Protein AF-A0A0N4Z7H3-F1 (afdb_monomer)

Organism: Parastrongyloides trichosuri (NCBI:txid131310)

Solvent-accessible surface area (backbone atoms only — not comparable to full-atom values): 8980 Å² total; per-residue (Å²): 130,86,85,76,79,95,66,85,64,94,59,86,84,61,75,82,86,56,96,86,57,54,74,68,53,46,52,52,52,35,64,65,45,43,66,58,50,52,47,41,45,68,53,41,52,48,51,52,64,72,65,58,68,49,74,66,56,44,51,46,52,51,51,50,70,69,42,67,66,66,81,55,84,90,65,52,67,71,56,42,57,47,32,54,50,54,51,53,52,45,53,51,52,51,49,48,43,34,56,75,71,67,63,48,92,69,49,65,61,56,52,50,53,54,52,51,44,54,50,42,50,53,54,46,57,53,51,50,51,51,48,53,51,51,34,46,74,70,64,66,45,74,63,81,81,62,74,85,116

Mean predicted aligned error: 9.81 Å

Radius of gyration: 19.41 Å; Cα contacts (8 Å, |Δi|>4): 74; chains: 1; bounding box: 42×30×49 Å

pLDDT: mean 80.02, std 20.49, range [28.39, 97.88]

Foldseek 3Di:
DDPDDDDPDPDPPLQDDDVPADPVLRVVLSVLCVVLSVLCVPQAVVLCVVLPDDPLRVVLLVLCLPLVPLPDPPDDPVSSVVSVVSNVVSVVSVVCCVCPPVVDPPCVVSVVSSVSNSVSVVVSVVVVVVSVVVCVVVVSDDCVVVVPD

Sequence (149 aa):
MLIDACHATENHIHSISEPSIDAESLKKITEISKPLSLFYDENILEPMRKLKLDQTEGAYFLIQLLFSKVNISGLTKNTKDMCEKIIDISNNELHNYYVYIKNINNYCLRVTEITKLIFMIHEYDNREREVILLSKFFSILDASLIEEI

InterPro domains:
  IPR000536 Nuclear hormone receptor, ligand-binding domain [PF00104] (11-138)
  IPR000536 Nuclear hormone receptor, ligand-binding domain [PS51843] (1-149)
  IPR035500 Nuclear hormone receptor-like domain superfamily [G3DSA:1.10.565.10] (4-149)
  IPR035500 Nuclear hormone receptor-like domain superfamily [SSF48508] (21-140)
  IPR051152 Caenorhabditis elegans Orphan Nuclear Receptors [PTHR45680] (27-143)

Nearest PDB structures (foldseek):
  7yzp-assembly1_D  TM=3.479E-01  e=8.806E+00  Escherichia coli
  8jty-assembly1_A  TM=2.797E-01  e=8.806E+00  Homo sapiens

Secondary structure (DSSP, 8-state):
------------------TTS-HHHHHHHHHHHHHHHHHHIIIIIHHHHHH---HHHHHHHHHHHHHS-TT-TT--HHHHHHHHHHHHHHHHHHHHIIIIII--TTHHHHHHHHHHHHHHHHHHHHHHHHHHHHHHHTT-S-GGGTTT-

Structure (mmCIF, N/CA/C/O backbone):
data_AF-A0A0N4Z7H3-F1
#
_entry.id   AF-A0A0N4Z7H3-F1
#
loop_
_atom_site.group_PDB
_atom_site.id
_atom_site.type_symbol
_atom_site.label_atom_id
_atom_site.label_alt_id
_atom_site.label_comp_id
_atom_site.label_asym_id
_atom_site.label_entity_id
_atom_site.label_seq_id
_atom_site.pdbx_PDB_ins_code
_atom_site.Cartn_x
_atom_site.Cartn_y
_atom_site.Cartn_z
_atom_site.occupancy
_atom_site.B_iso_or_equiv
_atom_site.auth_seq_id
_atom_site.auth_comp_id
_atom_site.auth_asym_id
_atom_site.auth_atom_id
_atom_site.pdbx_PDB_model_num
ATOM 1 N N . MET A 1 1 ? -17.938 12.392 -9.855 1.00 28.39 1 MET A N 1
ATOM 2 C CA . MET A 1 1 ? -18.822 12.120 -11.004 1.00 28.39 1 MET A CA 1
ATOM 3 C C . MET A 1 1 ? -18.327 10.834 -11.623 1.00 28.39 1 MET A C 1
ATOM 5 O O . MET A 1 1 ? -17.144 10.744 -11.919 1.00 28.39 1 MET A O 1
ATOM 9 N N . LEU A 1 2 ? -19.203 9.834 -11.634 1.00 31.03 2 LEU A N 1
ATOM 10 C CA . LEU A 1 2 ? -18.969 8.478 -12.116 1.00 31.03 2 LEU A CA 1
ATOM 11 C C . LEU A 1 2 ? -18.358 8.518 -13.520 1.00 31.03 2 LEU A C 1
ATOM 13 O O . LEU A 1 2 ? -18.949 9.125 -14.410 1.00 31.03 2 LEU A O 1
ATOM 17 N N . ILE A 1 3 ? -17.200 7.885 -13.705 1.00 39.06 3 ILE A N 1
ATOM 18 C CA . ILE A 1 3 ? -16.855 7.359 -15.023 1.00 39.06 3 ILE A CA 1
ATOM 19 C C . ILE A 1 3 ? -17.328 5.913 -15.005 1.00 39.06 3 ILE A C 1
ATOM 21 O O . ILE A 1 3 ? -16.931 5.103 -14.169 1.00 39.06 3 ILE A O 1
ATOM 25 N N . ASP A 1 4 ? -18.319 5.726 -15.855 1.00 34.41 4 ASP A N 1
ATOM 26 C CA . ASP A 1 4 ? -19.241 4.621 -15.991 1.00 34.41 4 ASP A CA 1
ATOM 27 C C . ASP A 1 4 ? -18.578 3.388 -16.624 1.00 34.41 4 ASP A C 1
ATOM 29 O O . ASP A 1 4 ? -17.534 3.487 -17.266 1.00 34.41 4 ASP A O 1
ATOM 33 N N . ALA A 1 5 ? -19.265 2.253 -16.507 1.00 29.73 5 ALA A N 1
ATOM 34 C CA . ALA A 1 5 ? -19.029 1.004 -17.235 1.00 29.73 5 ALA A CA 1
ATOM 35 C C . ALA A 1 5 ? -17.743 0.217 -16.909 1.00 29.73 5 ALA A C 1
ATOM 37 O O . ALA A 1 5 ? -16.697 0.283 -17.549 1.00 29.73 5 ALA A O 1
ATOM 38 N N . CYS A 1 6 ? -17.934 -0.681 -15.947 1.00 39.66 6 CYS A N 1
ATOM 39 C CA . CYS A 1 6 ? -17.225 -1.935 -15.776 1.00 39.66 6 CYS A CA 1
ATOM 40 C C . CYS A 1 6 ? -17.089 -2.709 -17.106 1.00 39.66 6 CYS A C 1
ATOM 42 O O . CYS A 1 6 ? -17.956 -3.501 -17.454 1.00 39.66 6 CYS A O 1
ATOM 44 N N . HIS A 1 7 ? -15.970 -2.525 -17.798 1.00 30.78 7 HIS A N 1
ATOM 45 C CA . HIS A 1 7 ? -15.285 -3.575 -18.542 1.00 30.78 7 HIS A CA 1
ATOM 46 C C . HIS A 1 7 ? -13.792 -3.374 -18.299 1.00 30.78 7 HIS A C 1
ATOM 48 O O . HIS A 1 7 ? -13.119 -2.648 -19.023 1.00 30.78 7 HIS A O 1
ATOM 54 N N . ALA A 1 8 ? -13.259 -4.043 -17.275 1.00 35.03 8 ALA A N 1
ATOM 55 C CA . ALA A 1 8 ? -11.903 -4.546 -17.413 1.00 35.03 8 ALA A CA 1
ATOM 56 C C . ALA A 1 8 ? -11.980 -5.504 -18.603 1.00 35.03 8 ALA A C 1
ATOM 58 O O . ALA A 1 8 ? -12.425 -6.642 -18.457 1.00 35.03 8 ALA A O 1
ATOM 59 N N . THR A 1 9 ? -11.724 -4.997 -19.810 1.00 31.59 9 THR A N 1
ATOM 60 C CA . THR A 1 9 ? -11.514 -5.862 -20.962 1.00 31.59 9 THR A CA 1
ATOM 61 C C . THR A 1 9 ? -10.469 -6.876 -20.530 1.00 31.59 9 THR A C 1
ATOM 63 O O . THR A 1 9 ? -9.418 -6.464 -20.038 1.00 31.59 9 THR A O 1
ATOM 66 N N . GLU A 1 10 ? -10.757 -8.167 -20.701 1.00 36.66 10 GLU A N 1
ATOM 67 C CA . GLU A 1 10 ? -9.774 -9.258 -20.719 1.00 36.66 10 GLU A CA 1
ATOM 68 C C . GLU A 1 10 ? -8.802 -9.053 -21.891 1.00 36.66 10 GLU A C 1
ATOM 70 O O . GLU A 1 10 ? -8.653 -9.876 -22.787 1.00 36.66 10 GLU A O 1
ATOM 75 N N . ASN A 1 11 ? -8.160 -7.896 -21.923 1.00 36.47 11 ASN A N 1
ATOM 76 C CA . ASN A 1 11 ? -7.026 -7.627 -22.755 1.00 36.47 11 ASN A CA 1
ATOM 77 C C . ASN A 1 11 ? -5.853 -7.786 -21.809 1.00 36.47 11 ASN A C 1
ATOM 79 O O . ASN A 1 11 ? -5.674 -7.003 -20.881 1.00 36.47 11 ASN A O 1
ATOM 83 N N . HIS A 1 12 ? -5.061 -8.819 -22.047 1.00 41.62 12 HIS A N 1
ATOM 84 C CA . HIS A 1 12 ? -3.661 -8.820 -21.668 1.00 41.62 12 HIS A CA 1
ATOM 85 C C . HIS A 1 12 ? -3.016 -7.593 -22.336 1.00 41.62 12 HIS A C 1
ATOM 87 O O . HIS A 1 12 ? -2.514 -7.681 -23.458 1.00 41.62 12 HIS A O 1
ATOM 93 N N . ILE A 1 13 ? -3.132 -6.412 -21.718 1.00 46.91 13 ILE A N 1
ATOM 94 C CA . ILE A 1 13 ? -2.550 -5.168 -22.224 1.00 46.91 13 ILE A CA 1
ATOM 95 C C . ILE A 1 13 ? -1.048 -5.272 -21.964 1.00 46.91 13 ILE A C 1
ATOM 97 O O . ILE A 1 13 ? -0.529 -4.793 -20.964 1.00 46.91 13 ILE A O 1
ATOM 101 N N . HIS A 1 14 ? -0.345 -5.960 -22.858 1.00 48.44 14 HIS A N 1
ATOM 102 C CA . HIS A 1 14 ? 1.118 -5.991 -22.871 1.00 48.44 14 HIS A CA 1
ATOM 103 C C . HIS A 1 14 ? 1.699 -5.352 -24.141 1.00 48.44 14 HIS A C 1
ATOM 105 O O . HIS A 1 14 ? 2.908 -5.404 -24.362 1.00 48.44 14 HIS A O 1
ATOM 111 N N . SER A 1 15 ? 0.867 -4.746 -24.993 1.00 43.16 15 SER A N 1
ATOM 112 C CA . SER A 1 15 ? 1.339 -4.011 -26.166 1.00 43.16 15 SER A CA 1
ATOM 113 C C . SER A 1 15 ? 1.313 -2.510 -25.893 1.00 43.16 15 SER A C 1
ATOM 115 O O . SER A 1 15 ? 0.259 -1.878 -25.962 1.00 43.16 15 SER A O 1
ATOM 117 N N . ILE A 1 16 ? 2.483 -1.945 -25.603 1.00 51.91 16 ILE A N 1
ATOM 118 C CA . ILE A 1 16 ? 2.712 -0.500 -25.659 1.00 51.91 16 ILE A CA 1
ATOM 119 C C . ILE A 1 16 ? 2.681 -0.122 -27.145 1.00 51.91 16 ILE A C 1
ATOM 121 O O . ILE A 1 16 ? 3.513 -0.584 -27.915 1.00 51.91 16 ILE A O 1
ATOM 125 N N . SER A 1 17 ? 1.701 0.653 -27.602 1.00 46.88 17 SER A N 1
ATOM 126 C CA . SER A 1 17 ? 1.685 1.139 -28.987 1.00 46.88 17 SER A CA 1
ATOM 127 C C . SER A 1 17 ? 2.152 2.590 -29.021 1.00 46.88 17 SER A C 1
ATOM 129 O O . SER A 1 17 ? 1.331 3.504 -29.089 1.00 46.88 17 SER A O 1
ATOM 131 N N . GLU A 1 18 ? 3.465 2.808 -28.955 1.00 52.28 18 GLU A N 1
ATOM 132 C CA . GLU A 1 18 ? 4.048 4.121 -29.233 1.00 52.28 18 GLU A CA 1
ATOM 133 C C . GLU A 1 18 ? 4.590 4.166 -30.670 1.00 52.28 18 GLU A C 1
ATOM 135 O O . GLU A 1 18 ? 5.484 3.391 -31.010 1.00 52.28 18 GLU A O 1
ATOM 140 N N . PRO A 1 19 ? 4.074 5.064 -31.534 1.00 50.44 19 PRO A N 1
ATOM 141 C CA . PRO A 1 19 ? 4.461 5.148 -32.945 1.00 50.44 19 PRO A CA 1
ATOM 142 C C . PRO A 1 19 ? 5.913 5.604 -33.186 1.00 50.44 19 PRO A C 1
ATOM 144 O O . PRO A 1 19 ? 6.356 5.619 -34.333 1.00 50.44 19 PRO A O 1
ATOM 147 N N . SER A 1 20 ? 6.650 5.974 -32.135 1.00 55.34 20 SER A N 1
ATOM 148 C CA . SER A 1 20 ? 8.061 6.384 -32.164 1.00 55.34 20 SER A CA 1
ATOM 149 C C . SER A 1 20 ? 9.055 5.263 -31.842 1.00 55.34 20 SER A C 1
ATOM 151 O O . SER A 1 20 ? 10.253 5.474 -32.016 1.00 55.34 20 SER A O 1
ATOM 153 N N . ILE A 1 21 ? 8.594 4.095 -31.379 1.00 61.66 21 ILE A N 1
ATOM 154 C CA . ILE A 1 21 ? 9.459 2.970 -30.996 1.00 61.66 21 ILE A CA 1
ATOM 155 C C . ILE A 1 21 ? 9.510 1.962 -32.149 1.00 61.66 21 ILE A C 1
ATOM 157 O O . ILE A 1 21 ? 8.474 1.541 -32.668 1.00 61.66 21 ILE A O 1
ATOM 161 N N . ASP A 1 22 ? 10.711 1.555 -32.563 1.00 70.06 22 ASP A N 1
ATOM 162 C CA . ASP A 1 22 ? 10.861 0.520 -33.583 1.00 70.06 22 ASP A CA 1
ATOM 163 C C . ASP A 1 22 ? 10.338 -0.844 -33.083 1.00 70.06 22 ASP A C 1
ATOM 165 O O . ASP A 1 22 ? 10.332 -1.152 -31.889 1.00 70.06 22 ASP A O 1
ATOM 169 N N . ALA A 1 23 ? 9.880 -1.689 -34.008 1.00 70.50 23 ALA A N 1
ATOM 170 C CA . ALA A 1 23 ? 9.229 -2.953 -33.663 1.00 70.50 23 ALA A CA 1
ATOM 171 C C . ALA A 1 23 ? 10.137 -3.933 -32.889 1.00 70.50 23 ALA A C 1
ATOM 173 O O . ALA A 1 23 ? 9.629 -4.796 -32.166 1.00 70.50 23 ALA A O 1
ATOM 174 N N . GLU A 1 24 ? 11.463 -3.825 -33.026 1.00 71.75 24 GLU A N 1
ATOM 175 C CA . GLU A 1 24 ? 12.420 -4.677 -32.318 1.00 71.75 24 GLU A CA 1
ATOM 176 C C . GLU A 1 24 ? 12.566 -4.235 -30.857 1.00 71.75 24 GLU A C 1
ATOM 178 O O . GLU A 1 24 ? 12.485 -5.067 -29.946 1.00 71.75 24 GLU A O 1
ATOM 183 N N . SER A 1 25 ? 12.711 -2.932 -30.624 1.00 68.25 25 SER A N 1
ATOM 184 C C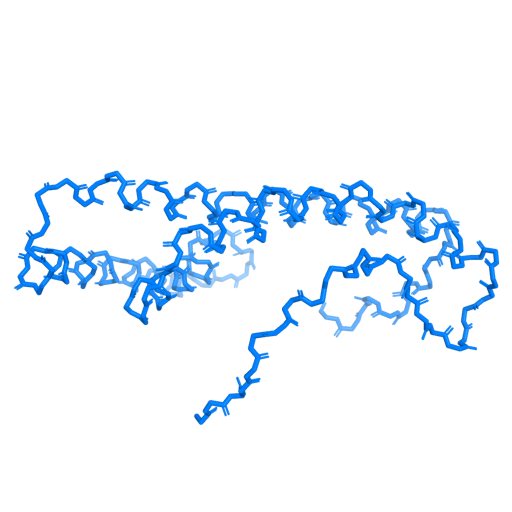A . SER A 1 25 ? 12.739 -2.331 -29.289 1.00 68.25 25 SER A CA 1
ATOM 185 C C . SER A 1 25 ? 11.423 -2.556 -28.549 1.00 68.25 25 SER A C 1
ATOM 187 O O . SER A 1 25 ? 11.437 -2.967 -27.388 1.00 68.25 25 SER A O 1
ATOM 189 N N . LEU A 1 26 ? 10.283 -2.420 -29.233 1.00 68.69 26 LEU A N 1
ATOM 190 C CA . LEU A 1 26 ? 8.975 -2.691 -28.638 1.00 68.69 26 LEU A CA 1
ATOM 191 C C . LEU A 1 26 ? 8.848 -4.146 -28.165 1.00 68.69 26 LEU A C 1
ATOM 193 O O . LEU A 1 26 ? 8.400 -4.407 -27.048 1.00 68.69 26 LEU A O 1
ATOM 197 N N . LYS A 1 27 ? 9.296 -5.104 -28.984 1.00 74.88 27 LYS A N 1
ATOM 198 C CA . LYS A 1 27 ? 9.293 -6.522 -28.610 1.00 74.88 27 LYS A CA 1
ATOM 199 C C . LYS A 1 27 ? 10.147 -6.775 -27.363 1.00 74.88 27 LYS A C 1
ATOM 201 O O . LYS A 1 27 ? 9.703 -7.490 -26.466 1.00 74.88 27 LYS A O 1
ATOM 206 N N . LYS A 1 28 ? 11.331 -6.159 -27.274 1.00 73.31 28 LYS A N 1
ATOM 207 C CA . LYS A 1 28 ? 12.217 -6.266 -26.101 1.00 73.31 28 LYS A CA 1
ATOM 208 C C . LYS A 1 28 ? 11.579 -5.663 -24.844 1.00 73.31 28 LYS A C 1
ATOM 210 O O . LYS A 1 28 ? 11.621 -6.296 -23.792 1.00 73.31 28 LYS A O 1
ATOM 215 N N . ILE A 1 29 ? 10.941 -4.492 -24.946 1.00 71.38 29 ILE A N 1
ATOM 216 C CA . ILE A 1 29 ? 10.219 -3.863 -23.824 1.00 71.38 29 ILE A CA 1
ATOM 217 C C . ILE A 1 29 ? 9.086 -4.768 -23.342 1.00 71.38 29 ILE A C 1
ATOM 219 O O . ILE A 1 29 ? 8.949 -4.996 -22.139 1.00 71.38 29 ILE A O 1
ATOM 223 N N . THR A 1 30 ? 8.289 -5.320 -24.258 1.00 74.75 30 THR A N 1
ATOM 224 C CA . THR A 1 30 ? 7.207 -6.245 -23.902 1.00 74.75 30 THR A CA 1
ATOM 225 C C . THR A 1 30 ? 7.750 -7.507 -23.228 1.00 74.75 30 THR A C 1
ATOM 227 O O . THR A 1 30 ? 7.186 -7.953 -22.233 1.00 74.75 30 THR A O 1
ATOM 230 N N . GLU A 1 31 ? 8.859 -8.077 -23.706 1.00 81.00 31 GLU A N 1
ATOM 231 C CA . GLU A 1 31 ? 9.475 -9.258 -23.083 1.00 81.00 31 GLU A CA 1
ATOM 232 C C . GLU A 1 31 ? 9.993 -8.971 -21.665 1.00 81.00 31 GLU A C 1
ATOM 234 O O . GLU A 1 31 ? 9.772 -9.779 -20.761 1.00 81.00 31 GLU A O 1
ATOM 239 N N . ILE A 1 32 ? 10.620 -7.811 -21.452 1.00 79.31 32 ILE A N 1
ATOM 240 C CA . ILE A 1 32 ? 11.181 -7.412 -20.151 1.00 79.31 32 ILE A CA 1
ATOM 241 C C . ILE A 1 32 ? 10.086 -7.010 -19.152 1.00 79.31 32 ILE A C 1
ATOM 243 O O . ILE A 1 32 ? 10.193 -7.318 -17.966 1.00 79.31 32 ILE A O 1
ATOM 247 N N . SER A 1 33 ? 9.018 -6.355 -19.611 1.00 79.38 33 SER A N 1
ATOM 248 C CA . SER A 1 33 ? 7.921 -5.884 -18.750 1.00 79.38 33 SER A CA 1
ATOM 249 C C . SER A 1 33 ? 6.860 -6.951 -18.465 1.00 79.38 33 SER A C 1
ATOM 251 O O . SER A 1 33 ? 6.135 -6.846 -17.475 1.00 79.38 33 SER A O 1
ATOM 253 N N . LYS A 1 34 ? 6.776 -8.021 -19.267 1.00 86.69 34 LYS A N 1
ATOM 254 C CA . LYS A 1 34 ? 5.770 -9.081 -19.096 1.00 86.69 34 LYS A CA 1
ATOM 255 C C . LYS A 1 34 ? 5.752 -9.716 -17.695 1.00 86.69 34 LYS A C 1
ATOM 257 O O . LYS A 1 34 ? 4.660 -9.831 -17.140 1.00 86.69 34 LYS A O 1
ATOM 262 N N . PRO A 1 35 ? 6.884 -10.114 -17.078 1.00 89.38 35 PRO A N 1
ATOM 263 C CA . PRO A 1 35 ? 6.866 -10.674 -15.725 1.00 89.38 35 PRO A CA 1
ATOM 264 C C . PRO A 1 35 ? 6.338 -9.685 -14.678 1.00 89.38 35 PRO A C 1
ATOM 266 O O . PRO A 1 35 ? 5.633 -10.085 -13.755 1.00 89.38 35 PRO A O 1
ATOM 269 N N . LEU A 1 36 ? 6.654 -8.397 -14.840 1.00 89.88 36 LEU A N 1
ATOM 270 C CA . LEU A 1 36 ? 6.170 -7.329 -13.967 1.00 89.88 36 LEU A CA 1
ATOM 271 C C . LEU A 1 36 ? 4.655 -7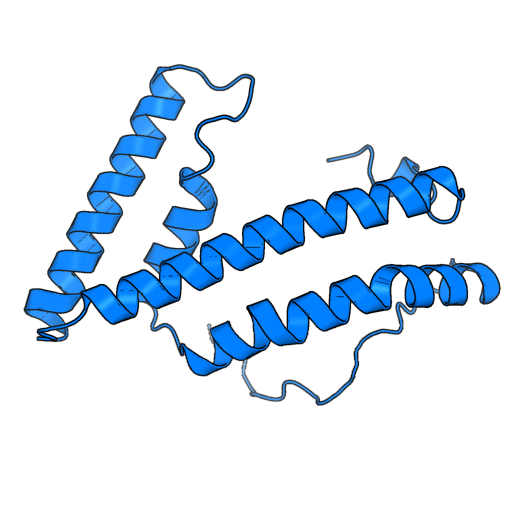.134 -14.117 1.00 89.88 36 LEU A C 1
ATOM 273 O O . LEU A 1 36 ? 3.951 -7.028 -13.116 1.00 89.88 36 LEU A O 1
ATOM 277 N N . SER A 1 37 ? 4.146 -7.166 -15.350 1.00 88.69 37 SER A N 1
ATOM 278 C CA . SER A 1 37 ? 2.710 -7.054 -15.615 1.00 88.69 37 SER A CA 1
ATOM 279 C C . SER A 1 37 ? 1.922 -8.248 -15.071 1.00 88.69 37 SER A C 1
ATOM 281 O O . SER A 1 37 ? 0.881 -8.050 -14.457 1.00 88.69 37 SER A O 1
ATOM 283 N N . LEU A 1 38 ? 2.429 -9.478 -15.224 1.00 92.62 38 LEU A N 1
ATOM 284 C CA . LEU A 1 38 ? 1.799 -10.663 -14.625 1.00 92.62 38 LEU A CA 1
ATOM 285 C C . LEU A 1 38 ? 1.774 -10.570 -13.095 1.00 92.62 38 L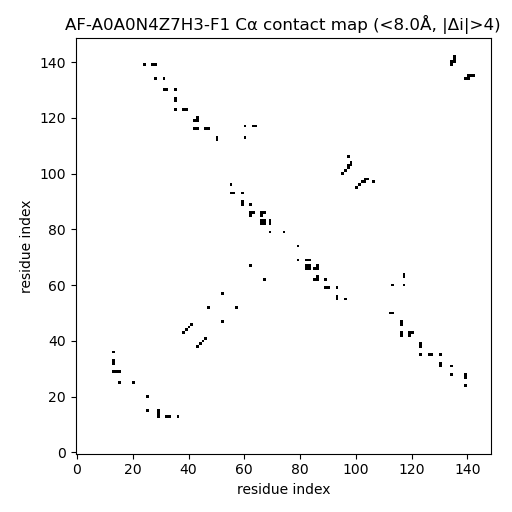EU A C 1
ATOM 287 O O . LEU A 1 38 ? 0.762 -10.875 -12.467 1.00 92.62 38 LEU A O 1
ATOM 291 N N . PHE A 1 39 ? 2.869 -10.094 -12.489 1.00 94.50 39 PHE A N 1
ATOM 292 C CA . PHE A 1 39 ? 2.915 -9.865 -11.049 1.00 94.50 39 PHE A CA 1
ATOM 293 C C . PHE A 1 39 ? 1.852 -8.852 -10.606 1.00 94.50 39 PHE A C 1
ATOM 295 O O . PHE A 1 39 ? 1.161 -9.106 -9.618 1.00 94.50 39 PHE A O 1
ATOM 302 N N . TYR A 1 40 ? 1.704 -7.740 -11.333 1.00 93.19 40 TYR A N 1
ATOM 303 C CA . TYR A 1 40 ? 0.679 -6.729 -11.070 1.00 93.19 40 TYR A CA 1
ATOM 304 C C . TYR A 1 40 ? -0.734 -7.316 -11.124 1.00 93.19 40 TYR A C 1
ATOM 306 O O . TYR A 1 40 ? -1.506 -7.147 -10.176 1.00 93.19 40 TYR A O 1
ATOM 314 N N . ASP A 1 41 ? -1.052 -8.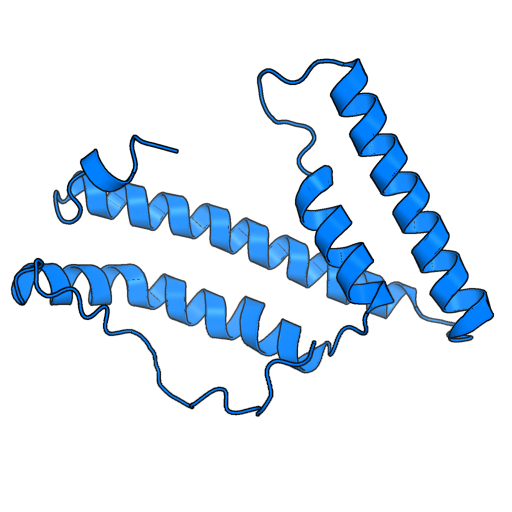047 -12.191 1.00 92.38 41 ASP A N 1
ATOM 315 C CA . ASP A 1 41 ? -2.380 -8.628 -12.387 1.00 92.38 41 ASP A CA 1
ATOM 316 C C . ASP A 1 41 ? -2.738 -9.591 -11.244 1.00 92.38 41 ASP A C 1
ATOM 318 O O . ASP A 1 41 ? -3.792 -9.468 -10.613 1.00 92.38 41 ASP A O 1
ATOM 322 N N . GLU A 1 42 ? -1.829 -10.512 -10.921 1.00 94.94 42 GLU A N 1
ATOM 323 C CA . GLU A 1 42 ? -2.063 -11.573 -9.938 1.00 94.94 42 GLU A CA 1
ATOM 324 C C . GLU A 1 42 ? -2.040 -11.082 -8.484 1.00 94.94 42 GLU A C 1
ATOM 326 O O . GLU A 1 42 ? -2.805 -11.584 -7.653 1.00 94.94 42 GLU A O 1
ATOM 331 N N . ASN A 1 43 ? -1.168 -10.122 -8.157 1.00 94.81 43 ASN A N 1
ATOM 332 C CA . ASN A 1 43 ? -0.871 -9.749 -6.767 1.00 94.81 43 ASN A CA 1
ATOM 333 C C . ASN A 1 43 ? -1.431 -8.383 -6.356 1.00 94.81 43 ASN A C 1
ATOM 335 O O . ASN A 1 43 ? -1.493 -8.100 -5.158 1.00 94.81 43 ASN A O 1
ATOM 339 N N . ILE A 1 44 ? -1.863 -7.552 -7.309 1.00 94.94 44 ILE A N 1
ATOM 340 C CA . ILE A 1 44 ? -2.429 -6.226 -7.030 1.00 94.94 44 ILE A CA 1
ATOM 341 C C . ILE A 1 44 ? -3.843 -6.124 -7.588 1.00 94.94 44 ILE A C 1
ATOM 343 O O . ILE A 1 44 ? -4.783 -5.956 -6.808 1.00 94.94 44 ILE A O 1
ATOM 347 N N . LEU A 1 45 ? -4.018 -6.266 -8.905 1.00 93.81 45 LEU A N 1
ATOM 348 C CA . LEU A 1 45 ? -5.302 -6.008 -9.558 1.00 93.81 45 LEU A CA 1
ATOM 349 C C . LEU A 1 45 ? -6.385 -6.991 -9.095 1.00 93.81 45 LEU A C 1
ATOM 351 O O . LEU A 1 45 ? -7.458 -6.577 -8.642 1.00 93.81 45 LEU A O 1
ATOM 355 N N . GLU A 1 46 ? -6.097 -8.292 -9.145 1.00 93.75 46 GLU A N 1
ATOM 356 C CA . GLU A 1 46 ? -7.039 -9.325 -8.714 1.00 93.75 46 GLU A CA 1
ATOM 357 C C . GLU A 1 46 ? -7.374 -9.247 -7.214 1.00 93.75 46 GLU A C 1
ATOM 359 O O . GLU A 1 46 ? -8.564 -9.252 -6.869 1.00 93.75 46 GLU A O 1
ATOM 364 N N . PRO A 1 47 ? -6.396 -9.136 -6.293 1.00 94.44 47 PRO A N 1
ATOM 365 C CA . PRO A 1 47 ? -6.683 -8.943 -4.877 1.00 94.44 47 PRO A CA 1
ATOM 366 C C . PRO A 1 47 ? -7.475 -7.668 -4.594 1.00 94.44 47 PRO A C 1
ATOM 368 O O . PRO A 1 47 ? -8.444 -7.730 -3.842 1.00 94.44 47 PRO A O 1
ATOM 371 N N . MET A 1 48 ? -7.147 -6.541 -5.232 1.00 93.25 48 MET A N 1
ATOM 372 C CA . MET A 1 48 ? -7.892 -5.287 -5.073 1.00 93.25 48 MET A CA 1
ATOM 373 C C . MET A 1 48 ? -9.353 -5.438 -5.521 1.00 93.25 48 MET A C 1
ATOM 375 O O . MET A 1 48 ? -10.274 -5.029 -4.804 1.00 93.25 48 MET A O 1
ATOM 379 N N . ARG A 1 49 ? -9.585 -6.111 -6.657 1.00 93.56 49 ARG A N 1
ATOM 380 C CA . A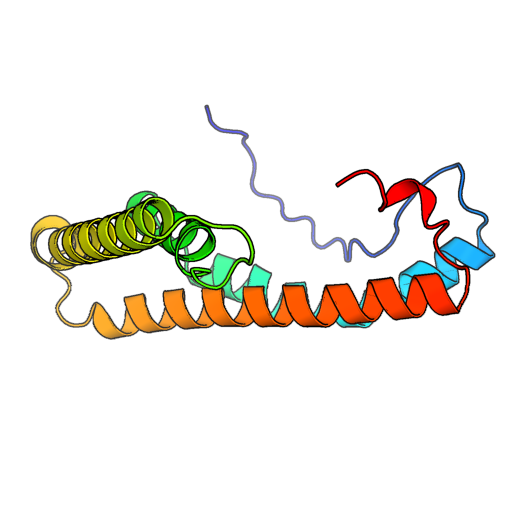RG A 1 49 ? -10.930 -6.423 -7.170 1.00 93.56 49 ARG A CA 1
ATOM 381 C C . ARG A 1 49 ? -11.719 -7.329 -6.226 1.00 93.56 49 ARG A C 1
ATOM 383 O O . ARG A 1 49 ? -12.921 -7.124 -6.054 1.00 93.56 49 ARG A O 1
ATOM 390 N N . LYS A 1 50 ? -11.070 -8.326 -5.618 1.00 94.88 50 LYS A N 1
ATOM 391 C CA . LYS A 1 50 ? -11.695 -9.233 -4.637 1.00 94.88 50 LYS A CA 1
ATOM 392 C C . LYS A 1 50 ? -12.006 -8.525 -3.325 1.00 94.88 50 LYS A C 1
ATOM 394 O O . LYS A 1 50 ? -13.057 -8.778 -2.739 1.00 94.88 50 LYS A O 1
ATOM 399 N N . LEU A 1 51 ? -11.118 -7.631 -2.893 1.00 94.25 51 LEU A N 1
ATOM 400 C CA . LEU A 1 51 ? -11.249 -6.912 -1.636 1.00 94.25 51 LEU A CA 1
ATOM 401 C C . LEU A 1 51 ? -12.440 -5.952 -1.676 1.00 94.25 51 LEU A C 1
ATOM 403 O O . LEU A 1 51 ? -13.120 -5.835 -0.666 1.00 94.25 51 LEU A O 1
ATOM 407 N N . LYS A 1 52 ? -12.765 -5.348 -2.829 1.00 94.94 52 LYS A N 1
ATOM 408 C CA . LYS A 1 52 ? -13.935 -4.458 -3.000 1.00 94.94 52 LYS A CA 1
ATOM 409 C C . LYS A 1 52 ? -14.011 -3.405 -1.894 1.00 94.94 52 LYS A C 1
ATOM 411 O O . LYS A 1 52 ? -14.960 -3.382 -1.111 1.00 94.94 52 LYS A O 1
ATOM 416 N N . LEU A 1 53 ? -12.961 -2.596 -1.803 1.00 94.50 53 LEU A N 1
ATOM 417 C CA . LEU A 1 53 ? -12.901 -1.511 -0.832 1.00 94.50 53 LEU A CA 1
ATOM 418 C C . LEU A 1 53 ? -14.060 -0.547 -1.060 1.00 94.50 53 LEU A C 1
ATOM 420 O O . LEU A 1 53 ? -14.312 -0.131 -2.194 1.00 94.50 53 LEU A O 1
ATOM 424 N N . ASP A 1 54 ? -14.759 -0.196 0.013 1.00 94.94 54 ASP A N 1
ATOM 425 C CA . ASP A 1 54 ? -15.677 0.936 -0.040 1.00 94.94 54 ASP A CA 1
ATOM 426 C C . ASP A 1 54 ? -14.914 2.269 0.012 1.00 94.94 54 ASP A C 1
ATOM 428 O O . ASP A 1 54 ? -13.686 2.319 0.079 1.00 94.94 54 ASP A O 1
ATOM 432 N N . GLN A 1 55 ? -15.648 3.379 -0.047 1.00 95.88 55 GLN A N 1
ATOM 433 C CA . GLN A 1 55 ? -15.052 4.710 -0.076 1.00 95.88 55 GLN A CA 1
ATOM 434 C C . GLN A 1 55 ? -14.203 5.015 1.170 1.00 95.88 55 GLN A C 1
ATOM 436 O O . GLN A 1 55 ? -13.164 5.666 1.047 1.00 95.88 55 GLN A O 1
ATOM 441 N N . THR A 1 56 ? -14.616 4.547 2.350 1.00 96.12 56 THR A N 1
ATOM 442 C CA . THR A 1 56 ? -13.892 4.795 3.602 1.00 96.12 56 THR A CA 1
ATOM 443 C C . THR A 1 56 ? -12.620 3.958 3.653 1.00 96.12 56 THR A C 1
ATOM 445 O O . THR A 1 56 ? -11.539 4.482 3.928 1.00 96.12 56 THR A O 1
ATOM 448 N N . GLU A 1 57 ? -12.725 2.669 3.331 1.00 96.75 57 GLU A N 1
ATOM 449 C CA . GLU A 1 57 ? -11.571 1.769 3.282 1.00 96.75 57 GLU A CA 1
ATOM 450 C C . GLU A 1 57 ? -10.573 2.189 2.187 1.00 96.75 57 GLU A C 1
ATOM 452 O O . GLU A 1 57 ? -9.362 2.127 2.393 1.00 96.75 57 GLU A O 1
ATOM 457 N N . GLY A 1 58 ? -11.069 2.669 1.043 1.00 96.38 58 GLY A N 1
ATOM 458 C CA . GLY A 1 58 ? -10.256 3.202 -0.050 1.00 96.38 58 GLY A CA 1
ATOM 459 C C . GLY A 1 58 ? -9.508 4.479 0.337 1.00 96.38 58 GLY A C 1
ATOM 460 O O . GLY A 1 58 ? -8.322 4.610 0.034 1.00 96.38 58 GLY A O 1
ATOM 461 N N . ALA A 1 59 ? -10.158 5.398 1.058 1.00 97.38 59 ALA A N 1
ATOM 462 C CA . ALA A 1 59 ? -9.497 6.590 1.588 1.00 97.38 59 ALA A CA 1
ATOM 463 C C . ALA A 1 59 ? -8.391 6.220 2.588 1.00 97.38 59 ALA A C 1
ATOM 465 O O . ALA A 1 59 ? -7.275 6.730 2.483 1.00 97.38 59 ALA A O 1
ATOM 466 N N . TYR A 1 60 ? -8.670 5.288 3.505 1.00 97.50 60 TYR A N 1
ATOM 467 C CA . TYR A 1 60 ? -7.665 4.762 4.428 1.00 97.50 60 TYR A CA 1
ATOM 468 C C . TYR A 1 60 ? -6.473 4.151 3.683 1.00 97.50 60 TYR A C 1
ATOM 470 O O . TYR A 1 60 ? -5.327 4.500 3.952 1.00 97.50 60 TYR A O 1
ATOM 478 N N . PHE A 1 61 ? -6.737 3.285 2.706 1.00 96.94 61 PHE A N 1
ATOM 479 C CA . PHE A 1 61 ? -5.714 2.645 1.883 1.00 96.94 61 PHE A CA 1
ATOM 480 C C . PHE A 1 61 ? -4.794 3.661 1.183 1.00 96.94 61 PHE A C 1
ATOM 482 O O . PHE A 1 61 ? -3.572 3.515 1.230 1.00 96.94 61 PHE A O 1
ATOM 489 N N . LEU A 1 62 ? -5.356 4.726 0.600 1.00 95.62 62 LEU A N 1
ATOM 490 C CA . LEU A 1 62 ? -4.574 5.800 -0.025 1.00 95.62 62 LEU A CA 1
ATOM 491 C C . LEU A 1 62 ? -3.734 6.577 0.993 1.00 95.62 62 LEU A C 1
ATOM 493 O O . LEU A 1 62 ? -2.572 6.872 0.722 1.00 95.62 62 LEU A O 1
ATOM 497 N N . ILE A 1 63 ? -4.289 6.879 2.171 1.00 96.19 63 ILE A N 1
ATOM 498 C CA . ILE A 1 63 ? -3.539 7.537 3.249 1.00 96.19 63 ILE A CA 1
ATOM 499 C C . ILE A 1 63 ? -2.329 6.687 3.647 1.00 96.19 63 ILE A C 1
ATOM 501 O O . ILE A 1 63 ? -1.219 7.212 3.739 1.00 96.19 63 ILE A O 1
ATOM 505 N N . GLN A 1 64 ? -2.515 5.377 3.820 1.00 95.69 64 GLN A N 1
ATOM 506 C CA . GLN A 1 64 ? -1.411 4.474 4.140 1.00 95.69 64 GLN A CA 1
ATOM 507 C C . GLN A 1 64 ? -0.351 4.452 3.027 1.00 95.69 64 GLN A C 1
ATOM 509 O O . GLN A 1 64 ? 0.838 4.540 3.316 1.00 95.69 64 GLN A O 1
ATOM 514 N N . LEU A 1 65 ? -0.744 4.404 1.751 1.00 92.88 65 LEU A N 1
ATOM 515 C CA . LEU A 1 65 ? 0.220 4.430 0.641 1.00 92.88 65 LEU A CA 1
ATOM 516 C C . LEU A 1 65 ? 1.048 5.723 0.591 1.00 92.88 65 LEU A C 1
ATOM 518 O O . LEU A 1 65 ? 2.247 5.673 0.307 1.00 92.88 65 LEU A O 1
ATOM 522 N N . LEU A 1 66 ? 0.416 6.868 0.856 1.00 91.06 66 LEU A N 1
ATOM 523 C CA . LEU A 1 66 ? 1.046 8.184 0.743 1.00 91.06 66 LEU A CA 1
ATOM 524 C C . LEU A 1 66 ? 1.933 8.520 1.944 1.00 91.06 66 LEU A C 1
ATOM 526 O O . LEU A 1 66 ? 3.035 9.040 1.770 1.00 91.06 66 LEU A O 1
ATOM 530 N N . PHE A 1 67 ? 1.459 8.245 3.160 1.00 91.38 67 PHE A N 1
ATOM 531 C CA . PHE A 1 67 ? 2.078 8.772 4.378 1.00 91.38 67 PHE A CA 1
ATOM 532 C C . PHE A 1 67 ? 2.944 7.752 5.123 1.00 91.38 67 PHE A C 1
ATOM 534 O O . PHE A 1 67 ? 3.790 8.167 5.917 1.00 91.38 67 PHE A O 1
ATOM 541 N N . SER A 1 68 ? 2.827 6.447 4.843 1.00 86.56 68 SER A N 1
ATOM 542 C CA . SER A 1 68 ? 3.611 5.416 5.547 1.00 86.56 68 SER A CA 1
ATOM 543 C C . SER A 1 68 ? 5.088 5.358 5.135 1.00 86.56 68 SER A C 1
ATOM 545 O O . SER A 1 68 ? 5.906 4.782 5.854 1.00 86.56 68 SER A O 1
ATOM 547 N N . LYS A 1 69 ? 5.487 6.005 4.029 1.00 72.00 69 LYS A N 1
ATOM 548 C CA . LYS A 1 69 ? 6.901 6.142 3.624 1.00 72.00 69 LYS A CA 1
ATOM 549 C C . LYS A 1 69 ? 7.577 7.320 4.356 1.00 72.00 69 LYS A C 1
ATOM 551 O O . LYS A 1 69 ? 7.951 8.318 3.751 1.00 72.00 69 LYS A O 1
ATOM 556 N N . VAL A 1 70 ? 7.788 7.198 5.669 1.00 61.81 70 VAL A N 1
ATOM 557 C CA . VAL A 1 70 ? 8.382 8.268 6.517 1.00 61.81 70 VAL A CA 1
ATOM 558 C C . VAL A 1 70 ? 9.910 8.426 6.325 1.00 61.81 70 VAL A C 1
ATOM 560 O O . VAL A 1 70 ? 10.518 9.418 6.739 1.00 61.81 70 VAL A O 1
ATOM 563 N N . ASN A 1 71 ? 10.554 7.486 5.624 1.00 63.31 71 ASN A N 1
ATOM 564 C CA . ASN A 1 71 ? 12.006 7.464 5.396 1.00 63.31 71 ASN A CA 1
ATOM 565 C C . ASN A 1 71 ? 12.460 8.127 4.085 1.00 63.31 71 ASN A C 1
ATOM 567 O O . ASN A 1 71 ? 13.528 7.806 3.568 1.00 63.31 71 ASN A O 1
ATOM 571 N N . ILE A 1 72 ? 11.688 9.078 3.556 1.00 73.44 72 ILE A N 1
ATOM 572 C CA . ILE A 1 72 ? 12.129 9.904 2.426 1.00 73.44 72 ILE A CA 1
ATOM 573 C C . ILE A 1 72 ? 13.241 10.850 2.912 1.00 73.44 72 ILE A C 1
ATOM 575 O O . ILE A 1 72 ? 13.078 11.596 3.889 1.00 73.44 72 ILE A O 1
ATOM 579 N N . SER A 1 73 ? 14.401 10.790 2.256 1.00 74.62 73 SER A N 1
ATOM 580 C CA . SER A 1 73 ? 15.522 11.698 2.501 1.00 74.62 73 SER A CA 1
ATOM 581 C C . SER A 1 73 ? 15.117 13.139 2.166 1.00 74.62 73 SER A C 1
ATOM 583 O O . SER A 1 73 ? 14.406 13.393 1.203 1.00 74.62 73 SER A O 1
ATOM 585 N N . GLY A 1 74 ? 15.542 14.101 2.989 1.00 80.50 74 GLY A N 1
ATOM 586 C CA . GLY A 1 74 ? 15.226 15.522 2.784 1.00 80.50 74 GLY A CA 1
ATOM 587 C C . GLY A 1 74 ? 13.942 16.025 3.456 1.00 80.50 74 GLY A C 1
ATOM 588 O O . GLY A 1 74 ? 13.720 17.234 3.482 1.00 80.50 74 GLY A O 1
ATOM 589 N N . LEU A 1 75 ? 13.129 15.158 4.073 1.00 85.38 75 LEU A N 1
ATOM 590 C CA . LEU A 1 75 ? 11.987 15.616 4.872 1.00 85.38 75 LEU A CA 1
ATOM 591 C C . LEU A 1 75 ? 12.422 16.184 6.226 1.00 85.38 75 LEU A C 1
ATOM 593 O O . LEU A 1 75 ? 13.218 15.580 6.953 1.00 85.38 75 LEU A O 1
ATOM 597 N N . THR A 1 76 ? 11.833 17.323 6.598 1.00 89.81 76 THR A N 1
ATOM 598 C CA . THR A 1 76 ? 12.019 17.909 7.930 1.00 89.81 76 THR A CA 1
ATOM 599 C C . THR A 1 76 ? 11.389 17.026 9.006 1.00 89.81 76 THR A C 1
ATOM 601 O O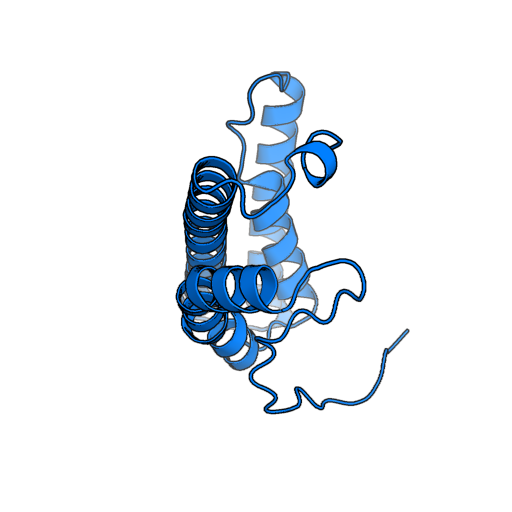 . THR A 1 76 ? 10.422 16.306 8.743 1.00 89.81 76 THR A O 1
ATOM 604 N N . LYS A 1 77 ? 11.890 17.119 10.245 1.00 89.00 77 LYS A N 1
ATOM 605 C CA . LYS A 1 77 ? 11.292 16.418 11.391 1.00 89.00 77 LYS A CA 1
ATOM 606 C C . LYS A 1 77 ? 9.799 16.740 11.534 1.00 89.00 77 LYS A C 1
ATOM 608 O O . LYS A 1 77 ? 8.997 15.827 11.642 1.00 89.00 77 LYS A O 1
ATOM 613 N N . ASN A 1 78 ? 9.421 18.015 11.421 1.00 91.62 78 ASN A N 1
ATOM 614 C CA . ASN A 1 78 ? 8.022 18.437 11.526 1.00 91.62 78 ASN A CA 1
ATOM 615 C C . ASN A 1 78 ? 7.122 17.767 10.478 1.00 91.62 78 ASN A C 1
ATOM 617 O O . ASN A 1 78 ? 5.984 17.423 10.781 1.00 91.62 78 ASN A O 1
ATOM 621 N N . THR A 1 79 ? 7.616 17.579 9.250 1.00 90.56 79 THR A N 1
ATOM 622 C CA . THR A 1 79 ? 6.863 16.881 8.199 1.00 90.56 79 THR A CA 1
ATOM 623 C C . THR A 1 79 ? 6.669 15.410 8.549 1.00 90.56 79 THR A C 1
ATOM 625 O O . THR A 1 79 ? 5.565 14.900 8.395 1.00 90.56 79 THR A O 1
ATOM 628 N N . LYS A 1 80 ? 7.705 14.743 9.072 1.00 90.38 80 LYS A N 1
ATOM 629 C CA . LYS A 1 80 ? 7.611 13.344 9.519 1.00 90.38 80 LYS A CA 1
ATOM 630 C C . LYS A 1 80 ? 6.608 13.186 10.660 1.00 90.38 80 LYS A C 1
ATOM 632 O O . LYS A 1 80 ? 5.702 12.366 10.551 1.00 90.38 80 LYS A O 1
ATOM 637 N N . ASP A 1 81 ? 6.695 14.052 11.668 1.00 91.94 81 ASP A N 1
ATOM 638 C CA . ASP A 1 81 ? 5.758 14.078 12.796 1.00 91.94 81 ASP A CA 1
ATOM 639 C C . ASP A 1 81 ? 4.310 14.323 12.316 1.00 91.94 81 ASP A C 1
ATOM 641 O O . ASP A 1 81 ? 3.356 13.803 12.893 1.00 91.94 81 ASP A O 1
ATOM 645 N N . MET A 1 82 ? 4.118 15.115 11.252 1.00 92.94 82 MET A N 1
ATOM 646 C CA . MET A 1 82 ? 2.801 15.332 10.645 1.00 92.94 82 MET A CA 1
ATOM 647 C C . MET A 1 82 ? 2.287 14.082 9.918 1.00 92.94 82 MET A C 1
ATOM 649 O O . MET A 1 82 ? 1.119 13.736 10.082 1.00 92.94 82 MET A O 1
ATOM 653 N N . CYS A 1 83 ? 3.133 13.388 9.149 1.00 92.69 83 CYS A N 1
ATOM 654 C CA . CYS A 1 83 ? 2.762 12.130 8.494 1.00 92.69 83 CYS A CA 1
ATOM 655 C C . CYS A 1 83 ? 2.322 11.076 9.520 1.00 92.69 83 CYS A C 1
ATOM 657 O O . CYS A 1 83 ? 1.279 10.449 9.344 1.00 92.69 83 CYS A O 1
ATOM 659 N N . GLU A 1 84 ? 3.065 10.932 10.621 1.00 92.62 84 GLU A N 1
ATOM 660 C CA . GLU A 1 84 ? 2.721 10.007 11.709 1.00 92.62 84 GLU A CA 1
ATOM 661 C C . GLU A 1 84 ? 1.364 10.346 12.341 1.00 92.62 84 GLU A C 1
ATOM 663 O O . GLU A 1 84 ? 0.534 9.458 12.540 1.00 92.62 84 GLU A O 1
ATOM 668 N N . LYS A 1 85 ? 1.084 11.635 12.576 1.00 95.38 85 LYS A N 1
ATOM 669 C CA . LYS A 1 85 ? -0.228 12.083 13.073 1.00 95.38 85 LYS A CA 1
ATOM 670 C C . LYS A 1 85 ? -1.363 11.777 12.099 1.00 95.38 85 LYS A C 1
ATOM 672 O O . LYS A 1 85 ? -2.434 11.371 12.535 1.00 95.38 85 LYS A O 1
ATOM 677 N N . ILE A 1 86 ? -1.152 11.967 10.794 1.00 96.25 86 ILE A N 1
ATOM 678 C CA . ILE A 1 86 ? -2.160 11.646 9.770 1.00 96.25 86 ILE A CA 1
ATOM 679 C C . ILE A 1 86 ? -2.482 10.147 9.791 1.00 96.25 86 ILE A C 1
ATOM 681 O O . ILE A 1 86 ? -3.656 9.773 9.751 1.00 96.25 86 ILE A O 1
ATOM 685 N N . ILE A 1 87 ? -1.460 9.293 9.902 1.00 95.75 87 ILE A N 1
ATOM 686 C CA . ILE A 1 87 ? -1.638 7.840 10.007 1.00 95.75 87 ILE A CA 1
ATOM 687 C C . ILE A 1 87 ? -2.440 7.486 11.261 1.00 95.75 87 ILE A C 1
ATOM 689 O O . ILE A 1 87 ? -3.415 6.741 11.154 1.00 95.75 87 ILE A O 1
ATOM 693 N N . ASP A 1 88 ? -2.079 8.037 12.422 1.00 97.00 88 ASP A N 1
ATOM 694 C CA . ASP A 1 88 ? -2.770 7.771 13.690 1.00 97.00 88 ASP A CA 1
ATOM 695 C C . ASP A 1 88 ? -4.253 8.167 13.634 1.00 97.00 88 ASP A C 1
ATOM 697 O O . ASP A 1 88 ? -5.137 7.363 13.941 1.00 97.00 88 ASP A O 1
ATOM 701 N N . ILE A 1 89 ? -4.546 9.366 13.122 1.00 97.88 89 ILE A N 1
ATOM 702 C CA . ILE A 1 89 ? -5.923 9.824 12.896 1.00 97.88 89 ILE A CA 1
ATOM 703 C C . ILE A 1 89 ? -6.658 8.855 11.963 1.00 97.88 89 ILE A C 1
ATOM 705 O O . ILE A 1 89 ? -7.761 8.418 12.282 1.00 97.88 89 ILE A O 1
AT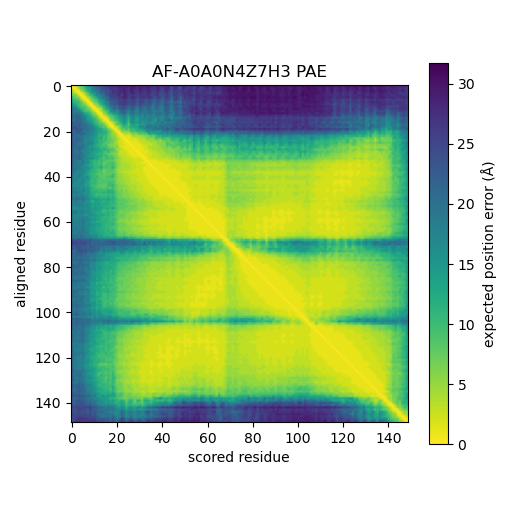OM 709 N N . SER A 1 90 ? -6.045 8.455 10.846 1.00 97.56 90 SER A N 1
ATOM 710 C CA . SER A 1 90 ? -6.683 7.540 9.891 1.00 97.56 90 SER A CA 1
ATOM 711 C C . SER A 1 90 ? -6.979 6.155 10.479 1.00 97.56 90 SER A C 1
ATOM 713 O O . SER A 1 90 ? -8.010 5.566 10.159 1.00 97.56 90 SER A O 1
ATOM 715 N N . ASN A 1 91 ? -6.116 5.645 11.366 1.00 96.81 91 ASN A N 1
ATOM 716 C CA . ASN A 1 91 ? -6.330 4.375 12.058 1.00 96.81 91 ASN A CA 1
ATOM 717 C C . ASN A 1 91 ? -7.530 4.463 13.008 1.00 96.81 91 ASN A C 1
ATOM 719 O O . ASN A 1 91 ? -8.355 3.548 13.038 1.00 96.81 91 ASN A O 1
ATOM 723 N N . ASN A 1 92 ? -7.652 5.572 13.741 1.00 97.44 92 ASN A N 1
ATOM 724 C CA . ASN A 1 92 ? -8.777 5.811 14.642 1.00 97.44 92 ASN A CA 1
ATOM 725 C C . ASN A 1 92 ? -10.095 5.9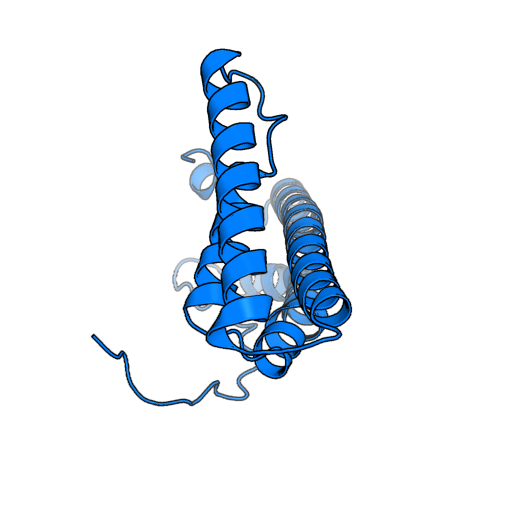72 13.871 1.00 97.44 92 ASN A C 1
ATOM 727 O O . ASN A 1 92 ? -11.100 5.367 14.243 1.00 97.44 92 ASN A O 1
ATOM 731 N N . GLU A 1 93 ? -10.089 6.707 12.757 1.00 97.44 93 GLU A N 1
ATOM 732 C CA . GLU A 1 93 ? -11.269 6.843 11.894 1.00 97.44 93 GLU A CA 1
ATOM 733 C C . GLU A 1 93 ? -11.702 5.497 11.302 1.00 97.44 93 GLU A C 1
ATOM 735 O O . GLU A 1 93 ? -12.889 5.162 11.316 1.00 97.44 93 GLU A O 1
ATOM 740 N N . LEU A 1 94 ? -10.752 4.673 10.848 1.00 97.31 94 LEU A N 1
ATOM 741 C CA . LEU A 1 94 ? -11.069 3.341 10.336 1.00 97.31 94 LEU A CA 1
ATOM 742 C C . LEU A 1 94 ? -11.610 2.416 11.438 1.00 97.31 94 LEU A C 1
ATOM 744 O O . LEU A 1 94 ? -12.570 1.678 11.209 1.00 97.31 94 LEU A O 1
ATOM 748 N N . HIS A 1 95 ? -11.029 2.461 12.640 1.00 96.06 95 HIS A N 1
ATOM 749 C CA . HIS A 1 95 ? -11.545 1.731 13.798 1.00 96.06 95 HIS A CA 1
ATOM 750 C C . HIS A 1 95 ? -12.994 2.131 14.103 1.00 96.06 95 HIS A C 1
ATOM 752 O O . HIS A 1 95 ? -13.870 1.267 14.182 1.00 96.06 95 HIS A O 1
ATOM 758 N N . ASN A 1 96 ? -13.262 3.436 14.195 1.00 95.88 96 ASN A N 1
ATOM 759 C CA . ASN A 1 96 ? -14.597 3.968 14.456 1.00 95.88 96 ASN A CA 1
ATOM 760 C C . ASN A 1 96 ? -15.592 3.547 13.369 1.00 95.88 96 ASN A C 1
ATOM 762 O O . ASN A 1 96 ? -16.718 3.147 13.674 1.00 95.88 96 ASN A O 1
ATOM 766 N N . TYR A 1 97 ? -15.167 3.578 12.105 1.00 96.81 97 TYR A N 1
ATOM 767 C CA . TYR A 1 97 ? -15.967 3.107 10.983 1.00 96.81 97 TYR A CA 1
ATOM 768 C C . TYR A 1 97 ? -16.368 1.636 11.140 1.00 96.81 97 TYR A C 1
ATOM 770 O O . TYR A 1 97 ? -17.545 1.288 11.005 1.00 96.81 97 TYR A O 1
ATOM 778 N N . TYR A 1 98 ? -15.425 0.759 11.479 1.00 96.50 98 TYR A N 1
ATOM 779 C CA . TYR A 1 98 ? -15.739 -0.659 11.629 1.00 96.50 98 TYR A CA 1
ATOM 780 C C . TYR A 1 98 ? -16.592 -0.975 12.858 1.00 96.50 98 TYR A C 1
ATOM 782 O O . TYR A 1 98 ? -17.506 -1.797 12.755 1.00 96.50 98 TYR A O 1
ATOM 790 N N . VAL A 1 99 ? -16.319 -0.335 13.997 1.00 95.25 99 VAL A N 1
ATOM 791 C CA . VAL A 1 99 ? -17.018 -0.608 15.261 1.00 95.25 99 VAL A CA 1
ATOM 792 C C . VAL A 1 99 ? -18.414 0.004 15.272 1.00 95.25 99 VAL A C 1
ATOM 794 O O . VAL A 1 99 ? -19.382 -0.692 15.566 1.00 95.25 99 VAL A O 1
ATOM 797 N N . TYR A 1 100 ? -18.542 1.286 14.931 1.00 95.12 100 TYR A N 1
ATOM 798 C CA . TYR A 1 100 ? -19.796 2.019 15.123 1.00 95.12 100 TYR A CA 1
ATOM 799 C C . TYR A 1 100 ? -20.690 2.039 13.883 1.00 95.12 100 TYR A C 1
ATOM 801 O O . TYR A 1 100 ? -21.910 2.081 14.028 1.00 95.12 100 TYR A O 1
ATOM 809 N N . ILE A 1 101 ? -20.115 2.010 12.674 1.00 92.81 101 ILE A N 1
ATOM 810 C CA . ILE A 1 101 ? -20.890 2.114 11.426 1.00 92.81 101 ILE A CA 1
ATOM 811 C C . ILE A 1 101 ? -21.154 0.729 10.832 1.00 92.81 101 ILE A C 1
ATOM 813 O O . ILE A 1 101 ? -22.304 0.376 10.578 1.00 92.81 101 ILE A O 1
ATOM 817 N N . LYS A 1 102 ? -20.106 -0.075 10.617 1.00 91.81 102 LYS A N 1
ATOM 818 C CA . LYS A 1 102 ? -20.248 -1.422 10.035 1.00 91.81 102 LYS A CA 1
ATOM 819 C C . LYS A 1 102 ? -20.650 -2.488 11.055 1.00 91.81 102 LYS A C 1
ATOM 821 O O . LYS A 1 102 ? -21.194 -3.511 10.649 1.00 91.81 102 LYS A O 1
ATOM 826 N N . ASN A 1 103 ? -20.382 -2.257 12.343 1.00 91.69 103 ASN A N 1
ATOM 827 C CA . ASN A 1 103 ? -20.632 -3.193 13.443 1.00 91.69 103 ASN A CA 1
ATOM 828 C C . ASN A 1 103 ? -20.022 -4.591 13.189 1.00 91.69 103 ASN A C 1
ATOM 830 O O . ASN A 1 103 ? -20.695 -5.620 13.293 1.00 91.69 103 ASN A O 1
ATOM 834 N N . ILE A 1 104 ? -18.744 -4.629 12.789 1.00 90.00 104 ILE A N 1
ATOM 835 C CA . ILE A 1 104 ? -18.020 -5.871 12.464 1.00 90.00 104 ILE A CA 1
ATOM 836 C C . ILE A 1 104 ? -17.056 -6.229 13.599 1.00 90.00 104 ILE A C 1
ATOM 838 O O . ILE A 1 104 ? -16.126 -5.486 13.895 1.00 90.00 104 ILE A O 1
ATOM 842 N N . ASN A 1 105 ? -17.212 -7.427 14.170 1.00 78.69 105 ASN A N 1
ATOM 843 C CA . ASN A 1 105 ? -16.392 -7.886 15.300 1.00 78.69 105 ASN A CA 1
ATOM 844 C C . ASN A 1 105 ? -14.958 -8.301 14.924 1.00 78.69 105 ASN A C 1
ATOM 846 O O . ASN A 1 105 ? -14.053 -8.160 15.737 1.00 78.69 105 ASN A O 1
ATOM 850 N N . ASN A 1 106 ? -14.729 -8.816 13.711 1.00 87.81 106 ASN A N 1
ATOM 851 C CA . ASN A 1 106 ? -13.400 -9.251 13.255 1.00 87.81 106 ASN A CA 1
ATOM 852 C C . ASN A 1 106 ? -12.885 -8.393 12.090 1.00 87.81 106 ASN A C 1
ATOM 854 O O . ASN A 1 106 ? -12.491 -8.902 11.040 1.00 87.81 106 ASN A O 1
ATOM 858 N N . TYR A 1 107 ? -12.902 -7.070 12.259 1.00 94.00 107 TYR A N 1
ATOM 859 C CA . TYR A 1 107 ? -12.366 -6.161 11.244 1.00 94.00 107 TYR A CA 1
ATOM 860 C C . TYR A 1 107 ? -10.829 -6.227 11.148 1.00 94.00 107 TYR A C 1
ATOM 862 O O . TYR A 1 107 ? -10.256 -5.798 10.151 1.00 94.00 107 TYR A O 1
ATOM 870 N N . CYS A 1 108 ? -10.142 -6.823 12.131 1.00 94.38 108 CYS A N 1
ATOM 871 C CA . CYS A 1 108 ? -8.693 -7.036 12.095 1.00 94.38 108 CYS A CA 1
ATOM 872 C C . CYS A 1 108 ? -8.255 -7.863 10.879 1.00 94.38 108 CYS A C 1
ATOM 874 O O . CYS A 1 108 ? -7.231 -7.558 10.264 1.00 94.38 108 CYS A O 1
ATOM 876 N N . LEU A 1 109 ? -9.041 -8.881 10.498 1.00 94.38 109 LEU A N 1
ATOM 877 C CA . LEU A 1 109 ? -8.785 -9.647 9.277 1.00 94.38 109 LEU A CA 1
ATOM 878 C C . LEU A 1 109 ? -8.841 -8.735 8.046 1.00 94.38 109 LEU A C 1
ATOM 880 O O . LEU A 1 109 ? -7.923 -8.749 7.231 1.00 94.38 109 LEU A O 1
ATOM 884 N N . ARG A 1 110 ? -9.872 -7.891 7.966 1.00 94.69 110 ARG A N 1
ATOM 885 C CA . ARG A 1 110 ? -10.077 -6.945 6.865 1.00 94.69 110 ARG A CA 1
ATOM 886 C C . ARG A 1 110 ? -8.930 -5.940 6.748 1.00 94.69 110 ARG A C 1
ATOM 888 O O . ARG A 1 110 ? -8.393 -5.744 5.663 1.00 94.69 110 ARG A O 1
ATOM 895 N N . VAL A 1 111 ? -8.508 -5.352 7.867 1.00 96.12 111 VAL A N 1
ATOM 896 C CA . VAL A 1 111 ? -7.344 -4.450 7.916 1.00 96.12 111 VAL A CA 1
ATOM 897 C C . VAL A 1 111 ? -6.083 -5.178 7.456 1.00 96.12 111 VAL A C 1
ATOM 899 O O . VAL A 1 111 ? -5.340 -4.650 6.639 1.00 96.12 111 VAL A O 1
ATOM 902 N N . THR A 1 112 ? -5.880 -6.422 7.897 1.00 96.69 112 THR A N 1
ATOM 903 C CA . THR A 1 112 ? -4.729 -7.237 7.481 1.00 96.69 112 THR A CA 1
ATOM 904 C C . THR A 1 112 ? -4.718 -7.485 5.970 1.00 96.69 112 THR A C 1
ATOM 906 O O . THR A 1 112 ? -3.655 -7.457 5.352 1.00 96.69 112 THR A O 1
ATOM 909 N N . GLU A 1 113 ? -5.875 -7.725 5.350 1.00 96.06 113 GLU A N 1
ATOM 910 C CA . GLU A 1 113 ? -5.981 -7.875 3.894 1.00 96.06 113 GLU A CA 1
ATOM 911 C C . GLU A 1 113 ? -5.633 -6.577 3.150 1.00 96.06 113 GLU A C 1
ATOM 913 O O . GLU A 1 113 ? -4.893 -6.624 2.166 1.00 96.06 113 GLU A O 1
ATOM 918 N N . ILE A 1 114 ? -6.081 -5.420 3.654 1.00 96.88 114 ILE A N 1
ATOM 919 C CA . ILE A 1 114 ? -5.696 -4.101 3.124 1.00 96.88 114 ILE A CA 1
ATOM 920 C C . ILE A 1 114 ? -4.178 -3.900 3.242 1.00 96.88 114 ILE A C 1
ATOM 922 O O . ILE A 1 114 ? -3.524 -3.522 2.271 1.00 96.88 114 ILE A O 1
ATOM 926 N N . THR A 1 115 ? -3.589 -4.204 4.401 1.00 95.62 115 THR A N 1
ATOM 927 C CA . THR A 1 115 ? -2.140 -4.085 4.624 1.00 95.62 115 THR A CA 1
ATOM 928 C C . THR A 1 115 ? -1.334 -5.002 3.704 1.00 95.62 115 THR A C 1
ATOM 930 O O . THR A 1 115 ? -0.305 -4.582 3.178 1.00 95.62 115 THR A O 1
ATOM 933 N N . LYS A 1 116 ? -1.797 -6.234 3.454 1.00 96.94 116 LYS A N 1
ATOM 934 C CA . LYS A 1 116 ? -1.156 -7.148 2.492 1.00 96.94 116 LYS A CA 1
ATOM 935 C C . LYS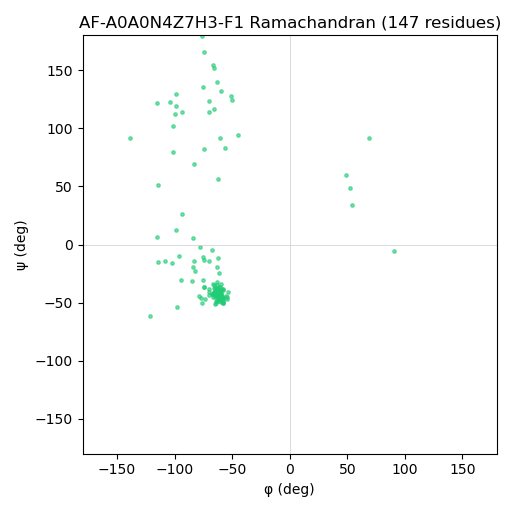 A 1 116 ? -1.149 -6.568 1.079 1.00 96.94 116 LYS A C 1
ATOM 937 O O . LYS A 1 116 ? -0.136 -6.677 0.397 1.00 96.94 116 LYS A O 1
ATOM 942 N N . LEU A 1 117 ? -2.243 -5.935 0.655 1.00 96.69 117 LEU A N 1
ATOM 943 C CA . LEU A 1 117 ? -2.310 -5.279 -0.651 1.00 96.69 117 LEU A CA 1
ATOM 944 C C . LEU A 1 117 ? -1.324 -4.105 -0.744 1.00 96.69 117 LEU A C 1
ATOM 946 O O . LEU A 1 117 ? -0.592 -4.003 -1.723 1.00 96.69 117 LEU A O 1
ATOM 950 N N . ILE A 1 118 ? -1.250 -3.265 0.294 1.00 95.62 118 ILE A N 1
ATOM 951 C CA . ILE A 1 118 ? -0.270 -2.165 0.377 1.00 95.62 118 ILE A CA 1
ATOM 952 C C . ILE A 1 118 ? 1.162 -2.705 0.267 1.00 95.62 118 ILE A C 1
ATOM 954 O O . ILE A 1 118 ? 1.972 -2.176 -0.491 1.00 95.62 118 ILE A O 1
ATOM 958 N N . PHE A 1 119 ? 1.467 -3.789 0.985 1.00 95.31 119 PHE A N 1
ATOM 959 C CA . PHE A 1 119 ? 2.770 -4.443 0.910 1.00 95.31 119 PHE A CA 1
ATOM 960 C C . PHE A 1 119 ? 3.091 -4.928 -0.512 1.00 95.31 119 PHE A C 1
ATOM 962 O O . PHE A 1 119 ? 4.175 -4.645 -1.017 1.00 95.31 119 PHE A O 1
ATOM 969 N N . MET A 1 120 ? 2.143 -5.587 -1.188 1.00 96.56 120 MET A N 1
ATOM 970 C CA . MET A 1 120 ? 2.346 -6.052 -2.567 1.00 96.56 120 MET A CA 1
ATOM 971 C C . MET A 1 120 ? 2.576 -4.907 -3.558 1.00 96.56 120 MET A C 1
ATOM 973 O O . MET A 1 120 ? 3.351 -5.065 -4.498 1.00 96.56 120 MET A O 1
ATOM 977 N N . ILE A 1 121 ? 1.967 -3.741 -3.332 1.00 95.19 121 ILE A N 1
ATOM 978 C CA . ILE A 1 121 ? 2.224 -2.540 -4.140 1.00 95.19 121 ILE A CA 1
ATOM 979 C C . ILE A 1 121 ? 3.661 -2.054 -3.954 1.00 95.19 121 ILE A C 1
ATOM 981 O O . ILE A 1 121 ? 4.329 -1.736 -4.930 1.00 95.19 121 ILE A O 1
ATOM 985 N N . HIS A 1 122 ? 4.186 -2.055 -2.729 1.00 92.75 122 HIS A N 1
ATOM 986 C CA . HIS A 1 122 ? 5.593 -1.711 -2.507 1.00 92.75 122 HIS A CA 1
ATOM 987 C C . HIS A 1 122 ? 6.562 -2.727 -3.124 1.00 92.75 122 HIS A C 1
ATOM 989 O O . HIS A 1 122 ? 7.613 -2.338 -3.633 1.00 92.75 122 HIS A O 1
ATOM 995 N N . GLU A 1 123 ? 6.206 -4.011 -3.125 1.00 94.56 123 GLU A N 1
ATOM 996 C CA . GLU A 1 123 ? 6.977 -5.040 -3.829 1.00 94.56 123 GLU A CA 1
ATOM 997 C C . GLU A 1 123 ? 6.953 -4.841 -5.349 1.00 94.56 123 GLU A C 1
ATOM 999 O O . GLU A 1 123 ? 7.980 -5.020 -6.005 1.00 94.56 123 GLU A O 1
ATOM 1004 N N . TYR A 1 124 ? 5.819 -4.417 -5.912 1.00 94.81 124 TYR A N 1
ATOM 1005 C CA . TYR A 1 124 ? 5.743 -4.012 -7.315 1.00 94.81 124 TYR A CA 1
ATOM 1006 C C . TYR A 1 124 ? 6.626 -2.791 -7.596 1.00 94.81 124 TYR A C 1
ATOM 1008 O O . TYR A 1 124 ? 7.449 -2.870 -8.503 1.00 94.81 124 TYR A O 1
ATOM 1016 N N . ASP A 1 125 ? 6.552 -1.725 -6.782 1.00 91.12 125 ASP A N 1
ATOM 1017 C CA . ASP A 1 125 ? 7.417 -0.536 -6.919 1.00 91.12 125 ASP A CA 1
ATOM 1018 C C . ASP A 1 125 ? 8.911 -0.926 -6.945 1.00 91.12 125 ASP A C 1
ATOM 1020 O O . ASP A 1 125 ? 9.714 -0.342 -7.674 1.00 91.12 125 ASP A O 1
ATOM 1024 N N . ASN A 1 126 ? 9.315 -1.888 -6.103 1.00 91.00 126 ASN A N 1
ATOM 1025 C CA . ASN A 1 126 ? 10.687 -2.400 -6.057 1.00 91.00 126 ASN A CA 1
ATOM 1026 C C . ASN A 1 126 ? 11.071 -3.100 -7.369 1.00 91.00 126 ASN A C 1
ATOM 1028 O O . ASN A 1 126 ? 12.101 -2.771 -7.958 1.00 91.00 126 ASN A O 1
ATOM 1032 N N . ARG A 1 127 ? 10.232 -4.024 -7.846 1.00 92.44 127 ARG A N 1
ATOM 1033 C CA . ARG A 1 127 ? 10.463 -4.786 -9.087 1.00 92.44 127 ARG A CA 1
ATOM 1034 C C . ARG A 1 127 ? 10.447 -3.895 -10.323 1.00 92.44 127 ARG A C 1
ATOM 1036 O O . ARG A 1 127 ? 11.252 -4.080 -11.230 1.00 92.44 127 ARG A O 1
ATOM 1043 N N . GLU A 1 128 ? 9.563 -2.907 -10.356 1.00 90.94 128 GLU A N 1
ATOM 1044 C CA . GLU A 1 128 ? 9.480 -1.938 -11.444 1.00 90.94 128 GLU A CA 1
ATOM 1045 C C . GLU A 1 128 ? 10.778 -1.136 -11.574 1.00 90.94 128 GLU A C 1
ATOM 1047 O O . GLU A 1 128 ? 11.311 -1.004 -12.678 1.00 90.94 128 GLU A O 1
ATOM 1052 N N . ARG A 1 129 ? 11.365 -0.694 -10.452 1.00 88.25 129 ARG A N 1
ATOM 1053 C CA . ARG A 1 129 ? 12.683 -0.038 -10.461 1.00 88.25 129 ARG A CA 1
ATOM 1054 C C . ARG A 1 129 ? 13.778 -0.922 -11.061 1.00 88.25 129 ARG A C 1
ATOM 1056 O O . ARG A 1 129 ? 14.623 -0.410 -11.795 1.00 88.25 129 ARG A O 1
ATOM 1063 N N . GLU A 1 130 ? 13.768 -2.224 -10.783 1.00 87.94 130 GLU A N 1
ATOM 1064 C CA . GLU A 1 130 ? 14.731 -3.176 -11.358 1.00 87.94 130 GLU A CA 1
ATOM 1065 C C . GLU A 1 130 ? 14.546 -3.324 -12.874 1.00 87.94 130 GLU A C 1
ATOM 1067 O O . GLU A 1 130 ? 15.520 -3.252 -13.626 1.00 87.94 130 GLU A O 1
ATOM 1072 N N . VAL A 1 131 ? 13.301 -3.463 -13.337 1.00 86.50 131 VAL A N 1
ATOM 1073 C CA . VAL A 1 131 ? 12.956 -3.545 -14.768 1.00 86.50 131 VAL A CA 1
ATOM 1074 C C . VAL A 1 131 ? 13.381 -2.270 -15.502 1.00 86.50 131 VAL A C 1
ATOM 1076 O O . VAL A 1 131 ? 13.991 -2.354 -16.573 1.00 86.50 131 VAL A O 1
ATOM 1079 N N . ILE A 1 132 ? 13.136 -1.092 -14.920 1.00 83.81 132 ILE A N 1
ATOM 1080 C CA . ILE A 1 132 ? 13.575 0.195 -15.481 1.00 83.81 132 ILE A CA 1
ATOM 1081 C C . ILE A 1 132 ? 15.106 0.258 -15.558 1.00 83.81 132 ILE A C 1
ATOM 1083 O O . ILE A 1 132 ? 15.653 0.650 -16.590 1.00 83.81 132 ILE A O 1
ATOM 1087 N N . LEU A 1 133 ? 15.815 -0.151 -14.502 1.00 84.19 133 LEU A N 1
ATOM 1088 C CA . LEU A 1 133 ? 17.280 -0.144 -14.469 1.00 84.19 133 LEU A CA 1
ATOM 1089 C C . LEU A 1 133 ? 17.884 -1.076 -15.530 1.00 84.19 133 LEU A C 1
ATOM 1091 O O . LEU A 1 133 ? 18.805 -0.677 -16.244 1.00 84.19 133 LEU A O 1
ATOM 1095 N N . LEU A 1 134 ? 17.345 -2.288 -15.675 1.00 81.62 134 LEU A N 1
ATOM 1096 C CA . LEU A 1 134 ? 17.763 -3.226 -16.719 1.00 81.62 134 LEU A CA 1
ATOM 1097 C C . LEU A 1 134 ? 17.492 -2.663 -18.115 1.00 81.62 134 LEU A C 1
ATOM 1099 O O . LEU A 1 134 ? 18.357 -2.725 -18.985 1.00 81.62 134 LEU A O 1
ATOM 1103 N N . SER A 1 135 ? 16.326 -2.054 -18.319 1.00 77.81 135 SER A N 1
ATOM 1104 C CA . SER A 1 135 ? 15.971 -1.457 -19.609 1.00 77.81 135 SER A CA 1
ATOM 1105 C C . SER A 1 135 ? 16.912 -0.310 -19.993 1.00 77.81 135 SER A C 1
ATOM 1107 O O . SER A 1 135 ? 17.304 -0.209 -21.156 1.00 77.81 135 SER A O 1
ATOM 1109 N N . LYS A 1 136 ? 17.341 0.506 -19.017 1.00 78.38 136 LYS A N 1
ATOM 1110 C CA . LYS A 1 136 ? 18.386 1.527 -19.211 1.00 78.38 136 LYS A CA 1
ATOM 1111 C C . LYS A 1 136 ? 19.743 0.900 -19.542 1.00 78.38 136 LYS A C 1
ATOM 1113 O O . LYS A 1 136 ? 20.408 1.354 -20.468 1.00 78.38 136 LYS A O 1
ATOM 1118 N N . PHE A 1 137 ? 20.149 -0.150 -18.822 1.00 78.38 137 PHE A N 1
ATOM 1119 C CA . PHE A 1 137 ? 21.424 -0.843 -19.055 1.00 78.38 137 PHE A CA 1
ATOM 1120 C C . PHE A 1 137 ? 21.530 -1.416 -20.473 1.00 78.38 137 PHE A C 1
ATOM 1122 O O . PHE A 1 137 ? 22.582 -1.324 -21.100 1.00 78.38 137 PHE A O 1
ATOM 1129 N N . PHE A 1 138 ? 20.434 -1.966 -20.995 1.00 75.31 138 PHE A N 1
ATOM 1130 C CA . PHE A 1 138 ? 20.371 -2.490 -22.360 1.00 75.31 138 PHE A CA 1
ATOM 1131 C C . PHE A 1 138 ? 20.080 -1.419 -23.426 1.00 75.31 138 PHE A C 1
ATOM 1133 O O . PHE A 1 138 ? 19.907 -1.774 -24.591 1.00 75.31 138 PHE A O 1
ATOM 1140 N N . SER A 1 139 ? 20.025 -0.134 -23.048 1.00 71.25 139 SER A N 1
ATOM 1141 C CA . SER A 1 139 ? 19.708 0.997 -23.938 1.00 71.25 139 SER A CA 1
ATOM 1142 C C . SER A 1 139 ? 18.391 0.820 -24.704 1.00 71.25 139 SER A C 1
ATOM 1144 O O . SER A 1 139 ? 18.269 1.227 -25.853 1.00 71.25 139 SER A O 1
ATOM 1146 N N . ILE A 1 140 ? 17.411 0.175 -24.068 1.00 68.69 140 ILE A N 1
ATOM 1147 C CA . ILE A 1 140 ? 16.085 -0.088 -24.645 1.00 68.69 140 ILE A CA 1
ATOM 1148 C C . ILE A 1 140 ? 15.155 1.117 -24.433 1.00 68.69 140 ILE A C 1
ATOM 1150 O O . ILE A 1 140 ? 14.279 1.380 -25.250 1.00 68.69 140 ILE A O 1
ATOM 1154 N N . LEU A 1 141 ? 15.350 1.849 -23.332 1.00 64.75 141 LEU A N 1
ATOM 1155 C CA . LEU A 1 141 ? 14.648 3.088 -23.003 1.00 64.75 141 LEU A CA 1
ATOM 1156 C C . LEU A 1 141 ? 15.658 4.238 -22.984 1.00 64.75 141 LEU A C 1
ATOM 1158 O O . LEU A 1 141 ? 16.612 4.198 -22.201 1.00 64.75 141 LEU A O 1
ATOM 1162 N N . ASP A 1 142 ? 15.427 5.263 -23.806 1.00 58.72 142 ASP A N 1
ATOM 1163 C CA . ASP A 1 142 ? 16.183 6.513 -23.730 1.00 58.72 142 ASP A CA 1
ATOM 1164 C C . ASP A 1 142 ? 15.870 7.203 -22.396 1.00 58.72 142 ASP A C 1
ATOM 1166 O O . ASP A 1 142 ? 14.734 7.575 -22.092 1.00 58.72 142 ASP A O 1
ATOM 1170 N N . ALA A 1 143 ? 16.901 7.344 -21.561 1.00 51.06 143 ALA A N 1
ATOM 1171 C CA . ALA A 1 143 ? 16.787 7.841 -20.191 1.00 51.06 143 ALA A CA 1
ATOM 1172 C C . ALA A 1 143 ? 16.266 9.290 -20.093 1.00 51.06 143 ALA A C 1
ATOM 1174 O O . ALA A 1 143 ? 15.856 9.702 -19.008 1.00 51.06 143 ALA A O 1
ATOM 1175 N N . SER A 1 144 ? 16.196 10.023 -21.209 1.00 51.38 144 SER A N 1
ATOM 1176 C CA . SER A 1 144 ? 15.636 11.376 -21.282 1.00 51.38 144 SER A CA 1
ATOM 1177 C C . SER A 1 144 ? 14.144 11.452 -20.942 1.00 51.38 144 SER A C 1
ATOM 1179 O O . SER A 1 144 ? 13.666 12.529 -20.612 1.00 51.38 144 SER A O 1
ATOM 1181 N N . LEU A 1 145 ? 13.402 10.338 -20.995 1.00 46.72 145 LEU A N 1
ATOM 1182 C CA . LEU A 1 145 ? 11.980 10.291 -20.611 1.00 46.72 145 LEU A CA 1
ATOM 1183 C C . LEU A 1 145 ? 11.750 10.127 -19.096 1.00 46.72 145 LEU A C 1
ATOM 1185 O O . LEU A 1 145 ? 10.628 10.302 -18.631 1.00 46.72 145 LEU A O 1
ATOM 1189 N N . ILE A 1 146 ? 12.783 9.767 -18.322 1.00 47.41 146 ILE A N 1
ATOM 1190 C CA . ILE A 1 146 ? 12.662 9.434 -16.886 1.00 47.41 146 ILE A CA 1
ATOM 1191 C C . ILE A 1 146 ? 13.400 10.456 -15.998 1.00 47.41 146 ILE A C 1
ATOM 1193 O O . ILE A 1 146 ? 13.164 10.505 -14.797 1.00 47.41 146 ILE A O 1
ATOM 1197 N N . GLU A 1 147 ? 14.277 11.289 -16.562 1.00 41.44 147 GLU A N 1
ATOM 1198 C CA . GLU A 1 147 ? 15.068 12.281 -15.810 1.00 41.44 147 GLU A CA 1
ATOM 1199 C C . GLU A 1 147 ? 14.301 13.562 -15.413 1.00 41.44 147 GLU A C 1
ATOM 1201 O O . GLU A 1 147 ? 14.860 14.396 -14.706 1.00 41.44 147 GLU A O 1
ATOM 1206 N N . GLU A 1 148 ? 13.027 13.714 -15.799 1.00 37.31 148 GLU A N 1
ATOM 1207 C CA . GLU A 1 148 ? 12.196 14.890 -15.466 1.00 37.31 148 GLU A CA 1
ATOM 1208 C C . GLU A 1 148 ? 11.227 14.704 -14.274 1.00 37.31 148 GLU A C 1
ATOM 1210 O O . GLU A 1 148 ? 10.361 15.556 -14.062 1.00 37.31 148 GLU A O 1
ATOM 1215 N N . ILE A 1 149 ? 11.360 13.641 -13.466 1.00 34.53 149 ILE A N 1
ATOM 1216 C CA . ILE A 1 149 ? 10.536 13.431 -12.250 1.00 34.53 149 ILE A CA 1
ATOM 1217 C C . ILE A 1 149 ? 11.379 13.494 -10.976 1.00 34.53 149 ILE A C 1
ATOM 1219 O O . ILE A 1 149 ? 12.380 12.746 -10.886 1.00 34.53 149 ILE A O 1
#